Protein AF-A0A9Q1BD66-F1 (afdb_monomer)

Solvent-accessible surface area (backbone atoms only — not comparable to full-atom values): 8285 Å² total; per-residue (Å²): 135,82,84,71,84,76,76,71,98,60,57,78,66,56,48,53,51,50,53,53,50,38,61,74,67,68,64,81,73,63,89,72,67,34,31,36,33,36,37,34,55,44,56,85,79,69,49,72,66,58,50,46,64,65,56,41,76,47,39,64,68,70,46,77,48,71,36,84,46,93,90,36,52,25,28,34,41,42,28,32,75,42,53,66,29,28,47,53,38,41,76,60,44,40,63,35,74,46,96,91,26,56,24,42,44,39,56,51,51,67,74,62,60,50,51,58,53,52,53,52,53,52,51,53,51,49,52,52,48,29,65,75,68,70,57,76,79,78,81,81,76,134

Foldseek 3Di:
DDDDPPDPPDDPVVVVVVLVVCVVVVPDDPPQQDQKKKKAQADLPDDPVNVCVLLVVLAAWPDKAQDDDPVRRRMIITGHPDRSSLVSSQVPQQQPDDPNTGMHIGRDDPVVVVVVVVVVVVVVVVVVVCVVVVDDDPPPDD

Mean predicted aligned error: 11.95 Å

pLDDT: mean 81.03, std 17.3, range [35.06, 97.88]

Structure (mmCIF, N/CA/C/O backbone):
data_AF-A0A9Q1BD66-F1
#
_entry.id   AF-A0A9Q1BD66-F1
#
loop_
_atom_site.group_PDB
_atom_site.id
_atom_site.type_symbol
_atom_site.label_atom_id
_atom_site.label_alt_id
_atom_site.label_comp_id
_atom_site.label_asym_id
_atom_site.label_entity_id
_atom_site.label_seq_id
_atom_site.pdbx_PDB_ins_code
_atom_site.Cartn_x
_atom_site.Cartn_y
_atom_site.Cartn_z
_atom_site.occupancy
_atom_site.B_iso_or_equiv
_atom_site.auth_seq_id
_atom_site.auth_comp_id
_atom_site.auth_asym_id
_atom_site.auth_atom_id
_atom_site.pdbx_PDB_model_num
ATOM 1 N N . MET A 1 1 ? -11.055 -26.438 7.530 1.00 37.28 1 MET A N 1
ATOM 2 C CA . MET A 1 1 ? -12.011 -25.370 7.175 1.00 37.28 1 MET A CA 1
ATOM 3 C C . MET A 1 1 ? -11.943 -24.348 8.292 1.00 37.28 1 MET A C 1
ATOM 5 O O . MET A 1 1 ? -12.374 -24.661 9.388 1.00 37.28 1 MET A O 1
ATOM 9 N N . VAL A 1 2 ? -11.269 -23.218 8.078 1.00 35.19 2 VAL A N 1
ATOM 10 C CA . VAL A 1 2 ? -11.222 -22.135 9.073 1.00 35.19 2 VAL A CA 1
ATOM 11 C C . VAL A 1 2 ? -12.398 -21.214 8.783 1.00 35.19 2 VAL A C 1
ATOM 13 O O . VAL A 1 2 ? -12.510 -20.693 7.671 1.00 35.19 2 VAL A O 1
ATOM 16 N N . GLU A 1 3 ? -13.321 -21.102 9.732 1.00 35.06 3 GLU A N 1
ATOM 17 C CA . GLU A 1 3 ? -14.478 -20.220 9.617 1.00 35.06 3 GLU A CA 1
ATOM 18 C C . GLU A 1 3 ? -13.977 -18.783 9.469 1.00 35.06 3 GLU A C 1
ATOM 20 O O . GLU A 1 3 ? -13.383 -18.210 10.382 1.00 35.06 3 GLU A O 1
ATOM 25 N N . ARG A 1 4 ? -14.169 -18.198 8.282 1.00 39.41 4 ARG A N 1
ATOM 26 C CA . ARG A 1 4 ? -14.032 -16.751 8.127 1.00 39.41 4 ARG A CA 1
ATOM 27 C C . ARG A 1 4 ? -15.171 -16.140 8.938 1.00 39.41 4 ARG A C 1
ATOM 29 O O . ARG A 1 4 ? -16.317 -16.448 8.609 1.00 39.41 4 ARG A O 1
ATOM 36 N N . PRO A 1 5 ? -14.916 -15.282 9.941 1.00 39.09 5 PRO A N 1
ATOM 37 C CA . PRO A 1 5 ? -15.994 -14.495 10.509 1.00 39.09 5 PRO A CA 1
ATOM 38 C C . PRO A 1 5 ? -16.561 -13.637 9.376 1.00 39.09 5 PRO A C 1
ATOM 40 O O . PRO A 1 5 ? -15.889 -12.761 8.825 1.00 39.09 5 PRO A O 1
ATOM 43 N N . LEU A 1 6 ? -17.776 -13.984 8.960 1.00 36.78 6 LEU A N 1
ATOM 44 C CA . LEU A 1 6 ? -18.521 -13.298 7.922 1.00 36.78 6 LEU A CA 1
ATOM 45 C C . LEU A 1 6 ? -19.034 -12.013 8.566 1.00 36.78 6 LEU A C 1
ATOM 47 O O . LEU A 1 6 ? -20.058 -12.024 9.243 1.00 36.78 6 LEU A O 1
ATOM 51 N N . TYR A 1 7 ? -18.282 -10.919 8.450 1.00 41.41 7 TYR A N 1
ATOM 52 C CA . TYR A 1 7 ? -18.807 -9.629 8.882 1.00 41.41 7 TYR A CA 1
ATOM 53 C C . TYR A 1 7 ? -19.998 -9.295 7.972 1.00 41.41 7 TYR A C 1
ATOM 55 O O . TYR A 1 7 ? -19.806 -9.226 6.754 1.00 41.41 7 TYR A O 1
ATOM 63 N N . PRO A 1 8 ? -21.217 -9.134 8.522 1.00 44.41 8 PRO A N 1
ATOM 64 C CA . PRO A 1 8 ? -22.391 -8.796 7.728 1.00 44.41 8 PRO A CA 1
ATOM 65 C C . PRO A 1 8 ? -22.151 -7.488 6.967 1.00 44.41 8 PRO A C 1
ATOM 67 O O . PRO A 1 8 ? -21.384 -6.635 7.423 1.00 44.41 8 PRO A O 1
ATOM 70 N N . ASN A 1 9 ? -22.795 -7.331 5.809 1.00 43.69 9 ASN A N 1
ATOM 71 C CA . ASN A 1 9 ? -22.783 -6.093 5.026 1.00 43.69 9 ASN A CA 1
ATOM 72 C C . ASN A 1 9 ? -23.361 -4.936 5.862 1.00 43.69 9 ASN A C 1
ATOM 74 O O . ASN A 1 9 ? -24.562 -4.691 5.840 1.00 43.69 9 ASN A O 1
ATOM 78 N N . TYR A 1 10 ? -22.508 -4.249 6.617 1.00 42.56 10 TYR A N 1
ATOM 79 C CA . TYR A 1 10 ? -22.843 -3.045 7.369 1.00 42.56 10 TYR A CA 1
ATOM 80 C C . TYR A 1 10 ? -22.417 -1.803 6.586 1.00 42.56 10 TYR A C 1
ATOM 82 O O . TYR A 1 10 ? -21.348 -1.791 5.963 1.00 42.56 10 TYR A O 1
ATOM 90 N N . ASP A 1 11 ? -23.248 -0.762 6.660 1.00 55.91 11 ASP A N 1
ATOM 91 C CA . ASP A 1 11 ? -22.976 0.572 6.129 1.00 55.91 11 ASP A CA 1
ATOM 92 C C . ASP A 1 11 ? -21.594 1.086 6.582 1.00 55.91 11 ASP A C 1
ATOM 94 O O . ASP A 1 11 ? -21.070 0.726 7.645 1.00 55.91 11 ASP A O 1
ATOM 98 N N . HIS A 1 12 ? -20.969 1.933 5.760 1.00 57.06 12 HIS A N 1
ATOM 99 C CA . HIS A 1 12 ? -19.603 2.417 5.972 1.00 57.06 12 HIS A CA 1
ATOM 100 C C . HIS A 1 12 ? -19.415 3.104 7.342 1.00 57.06 12 HIS A C 1
ATOM 102 O O . HIS A 1 12 ? -18.324 3.050 7.918 1.00 57.06 12 HIS A O 1
ATOM 108 N N . LYS A 1 13 ? -20.474 3.709 7.903 1.00 55.75 13 LYS A N 1
ATOM 109 C CA . LYS A 1 13 ? -20.449 4.324 9.241 1.00 55.75 13 LYS A CA 1
ATOM 110 C C . LYS A 1 13 ? -20.453 3.296 10.372 1.00 55.75 13 LYS A C 1
ATOM 112 O O . LYS A 1 13 ? -19.659 3.424 11.307 1.00 55.75 13 LYS A O 1
ATOM 117 N N . ASP A 1 14 ? -21.273 2.257 10.262 1.00 57.03 14 ASP A N 1
ATOM 118 C CA . ASP A 1 14 ? -21.435 1.236 11.303 1.00 57.03 14 ASP A CA 1
ATOM 119 C C . ASP A 1 14 ? -20.171 0.390 11.469 1.00 57.03 14 ASP A C 1
ATOM 121 O O . ASP A 1 14 ? -19.761 0.076 12.587 1.00 57.03 14 ASP A O 1
ATOM 125 N N . ARG A 1 15 ? -19.458 0.100 10.372 1.00 62.28 15 ARG A N 1
ATOM 126 C CA . ARG A 1 15 ? -18.153 -0.582 10.443 1.00 62.28 15 ARG A CA 1
ATOM 127 C C . ARG A 1 15 ? -17.074 0.265 11.097 1.00 62.28 15 ARG A C 1
ATOM 129 O O . ARG A 1 15 ? -16.254 -0.275 11.842 1.00 62.28 15 ARG A O 1
ATOM 136 N N . LYS A 1 16 ? -17.072 1.578 10.849 1.00 60.44 16 LYS A N 1
ATOM 137 C CA . LYS A 1 16 ? -16.136 2.503 11.497 1.00 60.44 16 LYS A CA 1
ATOM 138 C C . LYS A 1 16 ? -16.379 2.531 13.009 1.00 60.44 16 LYS A C 1
ATOM 140 O O . LYS A 1 16 ? -15.418 2.451 13.772 1.00 60.44 16 LYS A O 1
ATOM 145 N N . MET A 1 17 ? -17.646 2.535 13.434 1.00 62.78 17 MET A N 1
ATOM 146 C CA . MET A 1 17 ? -18.018 2.398 14.847 1.00 62.78 17 ME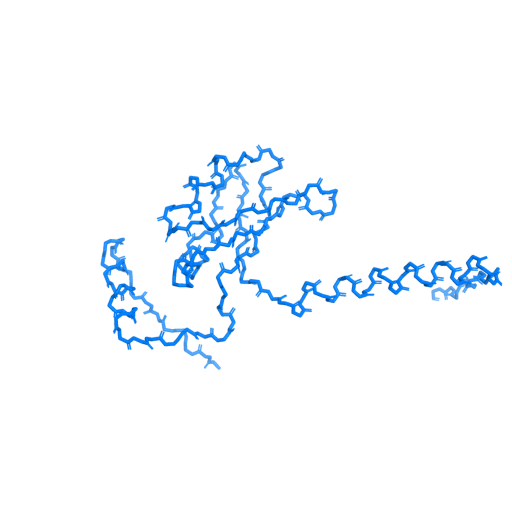T A CA 1
ATOM 147 C C . MET A 1 17 ? -17.629 1.031 15.424 1.00 62.78 17 MET A C 1
ATOM 149 O O . MET A 1 17 ? -17.036 0.983 16.500 1.00 62.78 17 MET A O 1
ATOM 153 N N . ALA A 1 18 ? -17.874 -0.071 14.708 1.00 65.31 18 ALA A N 1
ATOM 154 C CA . ALA A 1 18 ? -17.523 -1.420 15.157 1.00 65.31 18 ALA A CA 1
ATOM 155 C C . ALA A 1 18 ? -16.005 -1.611 15.324 1.00 65.31 18 ALA A C 1
ATOM 157 O O . ALA A 1 18 ? -15.557 -2.164 16.327 1.00 65.31 18 ALA A O 1
ATOM 158 N N . MET A 1 19 ? -15.191 -1.096 14.395 1.00 65.44 19 MET A N 1
ATOM 159 C CA . MET A 1 19 ? -13.729 -1.092 14.541 1.00 65.44 19 MET A CA 1
ATOM 160 C C . MET A 1 19 ? -13.273 -0.218 15.711 1.00 65.44 19 MET A C 1
ATOM 162 O O . MET A 1 19 ? -12.353 -0.591 16.436 1.00 65.44 19 MET A O 1
ATOM 166 N N . GLN A 1 20 ? -13.919 0.926 15.934 1.00 66.62 20 GLN A N 1
ATOM 167 C CA . GLN A 1 20 ? -13.593 1.808 17.052 1.00 66.62 20 GLN A CA 1
ATOM 168 C C . GLN A 1 20 ? -13.978 1.186 18.406 1.00 66.62 20 GLN A C 1
ATOM 170 O O . GLN A 1 20 ? -13.241 1.327 19.381 1.00 66.62 20 GLN A O 1
ATOM 175 N N . ALA A 1 21 ? -15.076 0.430 18.462 1.00 65.06 21 ALA A N 1
ATOM 176 C CA . ALA A 1 21 ? -15.458 -0.373 19.619 1.00 65.06 21 ALA A CA 1
ATOM 177 C C . ALA A 1 21 ? -14.486 -1.545 19.849 1.00 65.06 21 ALA A C 1
ATOM 179 O O . ALA A 1 21 ? -14.043 -1.753 20.976 1.00 65.06 21 ALA A O 1
ATOM 180 N N . ALA A 1 22 ? -14.064 -2.243 18.788 1.00 66.62 22 ALA A N 1
ATOM 181 C CA . ALA A 1 22 ? -13.059 -3.307 18.864 1.00 66.62 22 ALA A CA 1
ATOM 182 C C . ALA A 1 22 ? -11.697 -2.795 19.377 1.00 66.62 22 ALA A C 1
ATOM 184 O O . ALA A 1 22 ? -11.052 -3.463 20.187 1.00 66.62 22 ALA A O 1
ATOM 185 N N . ARG A 1 23 ? -11.293 -1.576 18.983 1.00 67.44 23 ARG A N 1
ATOM 186 C CA . ARG A 1 23 ? -10.114 -0.881 19.537 1.00 67.44 23 ARG A CA 1
ATOM 187 C C . ARG A 1 23 ? -10.253 -0.651 21.043 1.00 67.44 23 ARG A C 1
ATOM 189 O O . ARG A 1 23 ? -9.309 -0.900 21.785 1.00 67.44 23 ARG A O 1
ATOM 196 N N . ARG A 1 24 ? -11.434 -0.220 21.505 1.00 64.50 24 ARG A N 1
ATOM 197 C CA . ARG A 1 24 ? -11.726 0.017 22.934 1.00 64.50 24 ARG A CA 1
ATOM 198 C C . ARG A 1 24 ? -11.776 -1.264 23.767 1.00 64.50 24 ARG A C 1
ATOM 200 O O . ARG A 1 24 ? -11.492 -1.210 24.956 1.00 64.50 24 ARG A O 1
ATOM 207 N N . GLN A 1 25 ? -12.110 -2.396 23.154 1.00 64.62 25 GLN A N 1
ATOM 208 C CA . GLN A 1 25 ? -12.215 -3.695 23.825 1.00 64.62 25 GLN A CA 1
ATOM 209 C C . GLN A 1 25 ? -10.916 -4.521 23.786 1.00 64.62 25 GLN A C 1
ATOM 211 O O . GLN A 1 25 ? -10.911 -5.666 24.226 1.00 64.62 25 GLN A O 1
ATOM 216 N N . GLY A 1 26 ? -9.807 -3.970 23.273 1.00 65.12 26 GLY A N 1
ATOM 217 C CA . GLY A 1 26 ? -8.515 -4.667 23.260 1.00 65.12 26 GLY A CA 1
ATOM 218 C C . GLY A 1 26 ? -8.481 -5.900 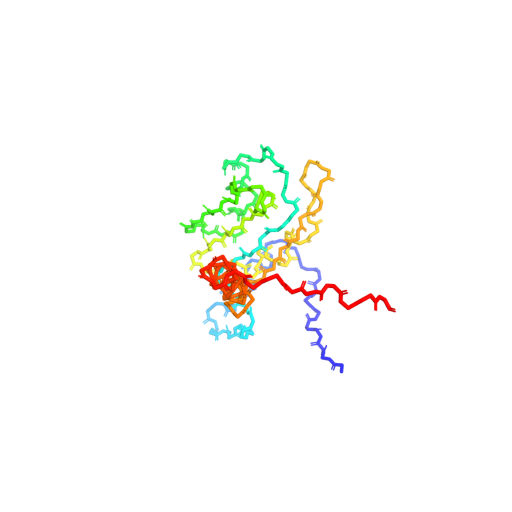22.351 1.00 65.12 26 GLY A C 1
ATOM 219 O O . GLY A 1 26 ? -7.729 -6.840 22.613 1.00 65.12 26 GLY A O 1
ATOM 220 N N . VAL A 1 27 ? -9.291 -5.919 21.286 1.00 75.00 27 VAL A N 1
ATOM 221 C CA . VAL A 1 27 ? -9.344 -7.040 20.337 1.00 75.00 27 VAL A CA 1
ATOM 222 C C . VAL A 1 27 ? -7.966 -7.249 19.702 1.00 75.00 27 VAL A C 1
ATOM 224 O O . VAL A 1 27 ? -7.442 -6.369 19.019 1.00 75.00 27 VAL A O 1
ATOM 227 N N . ARG A 1 28 ? -7.369 -8.429 19.908 1.00 76.81 28 ARG A N 1
ATOM 228 C CA . ARG A 1 28 ? -6.099 -8.801 19.268 1.00 76.81 28 ARG A CA 1
ATOM 229 C C . ARG A 1 28 ? -6.360 -9.247 17.834 1.00 76.81 28 ARG A C 1
ATOM 231 O O . ARG A 1 28 ? -7.159 -10.148 17.595 1.00 76.81 28 ARG A O 1
ATOM 238 N N . LEU A 1 29 ? -5.673 -8.615 16.887 1.00 82.69 29 LEU A N 1
ATOM 239 C CA . LEU A 1 29 ? -5.705 -9.020 15.484 1.00 82.69 29 LEU A CA 1
ATOM 240 C C . LEU A 1 29 ? -4.852 -10.281 15.260 1.00 82.69 29 LEU A C 1
ATOM 242 O O . LEU A 1 29 ? -3.919 -10.525 16.033 1.00 82.69 29 LEU A O 1
ATOM 246 N N . PRO A 1 30 ? -5.149 -11.068 14.209 1.00 86.62 30 PRO A N 1
ATOM 247 C CA . PRO A 1 30 ? -4.333 -12.216 13.830 1.00 86.62 30 PRO A CA 1
ATOM 248 C C . PRO A 1 30 ? -2.851 -11.845 13.637 1.00 86.62 30 PRO A C 1
ATOM 250 O O . PRO A 1 30 ? -2.556 -10.721 13.217 1.00 86.62 30 PRO A O 1
ATOM 253 N N . PRO A 1 31 ? -1.911 -12.768 13.909 1.00 84.12 31 PRO A N 1
ATOM 254 C CA . PRO A 1 31 ? -0.474 -12.490 13.858 1.00 84.12 31 PRO A CA 1
ATOM 255 C C . PRO A 1 31 ? 0.032 -12.112 12.458 1.00 84.12 31 PRO A C 1
ATOM 257 O O . PRO A 1 31 ? 1.082 -11.485 12.337 1.00 84.12 31 PRO A O 1
ATOM 260 N N . GLU A 1 32 ? -0.692 -12.476 11.398 1.00 86.75 32 GLU A N 1
ATOM 261 C CA . GLU A 1 32 ? -0.378 -12.081 10.025 1.00 86.75 32 GLU A CA 1
ATOM 262 C C . GLU A 1 32 ? -0.696 -10.613 9.703 1.00 86.75 32 GLU A C 1
ATOM 264 O O . GLU A 1 32 ? -0.192 -10.092 8.705 1.00 86.75 32 GLU A O 1
ATOM 269 N N . VAL A 1 33 ? -1.516 -9.941 10.518 1.00 91.69 33 VAL A N 1
ATOM 270 C CA . VAL A 1 33 ? -1.887 -8.543 10.294 1.00 91.69 33 VAL A CA 1
ATOM 271 C C . VAL A 1 33 ? -0.713 -7.639 10.652 1.00 91.69 33 VAL A C 1
ATOM 273 O O . VAL A 1 33 ? -0.087 -7.765 11.703 1.00 91.69 33 VAL A O 1
ATOM 276 N N . ASN A 1 34 ? -0.422 -6.682 9.775 1.00 93.56 34 ASN A N 1
ATOM 277 C CA . ASN A 1 34 ? 0.685 -5.752 9.942 1.00 93.56 34 ASN A CA 1
ATOM 278 C C . ASN A 1 34 ? 0.247 -4.321 9.606 1.00 93.56 34 ASN A C 1
ATOM 280 O O . ASN A 1 34 ? -0.585 -4.113 8.727 1.00 93.56 34 ASN A O 1
ATOM 284 N N . ARG A 1 35 ? 0.855 -3.328 10.268 1.00 95.81 35 ARG A N 1
ATOM 285 C CA . ARG A 1 35 ? 0.691 -1.901 9.927 1.00 95.81 35 ARG A CA 1
ATOM 286 C C . ARG A 1 35 ? 1.241 -1.547 8.548 1.00 95.81 35 ARG A C 1
ATOM 288 O O . ARG A 1 35 ? 0.891 -0.512 7.987 1.00 95.81 35 ARG A O 1
ATOM 295 N N . ILE A 1 36 ? 2.141 -2.380 8.038 1.00 97.19 36 ILE A N 1
ATOM 296 C CA . ILE A 1 36 ? 2.775 -2.218 6.741 1.00 97.19 36 ILE A CA 1
ATOM 297 C C . ILE A 1 36 ? 2.023 -3.083 5.733 1.00 97.19 36 ILE A C 1
ATOM 299 O O . ILE A 1 36 ? 1.954 -4.307 5.876 1.00 97.19 36 ILE A O 1
ATOM 303 N N . LEU A 1 37 ? 1.509 -2.446 4.689 1.00 97.50 37 LEU A N 1
ATOM 304 C CA . LEU A 1 37 ? 0.923 -3.104 3.532 1.00 97.50 37 LEU A CA 1
ATOM 305 C C . LEU A 1 37 ? 1.914 -3.099 2.375 1.00 97.50 37 LEU A C 1
ATOM 307 O O . LEU A 1 37 ? 2.557 -2.089 2.091 1.00 97.50 37 LEU A O 1
ATOM 311 N N . TYR A 1 38 ? 2.014 -4.233 1.697 1.00 97.00 38 TYR A N 1
ATOM 312 C CA . TYR A 1 38 ? 2.676 -4.382 0.416 1.00 97.00 38 TYR A CA 1
ATOM 313 C C . TYR A 1 38 ? 1.635 -4.332 -0.698 1.00 97.00 38 TYR A C 1
ATOM 315 O O . TYR A 1 38 ? 0.743 -5.178 -0.783 1.00 97.00 38 TYR A O 1
ATOM 323 N N . VAL A 1 39 ? 1.764 -3.332 -1.558 1.00 96.94 39 VAL A N 1
ATOM 324 C CA . VAL A 1 39 ? 0.856 -3.065 -2.667 1.00 96.94 39 VAL A CA 1
ATOM 325 C C . VAL A 1 39 ? 1.548 -3.453 -3.964 1.00 96.94 39 VAL A C 1
ATOM 327 O O . VAL A 1 39 ? 2.706 -3.098 -4.189 1.00 96.94 39 VAL A O 1
ATOM 330 N N . ARG A 1 40 ? 0.845 -4.173 -4.835 1.00 95.81 40 ARG A N 1
ATOM 331 C CA . ARG A 1 40 ? 1.308 -4.543 -6.175 1.00 95.81 40 ARG A CA 1
ATOM 332 C C . ARG A 1 40 ? 0.290 -4.129 -7.226 1.00 95.81 40 ARG A C 1
ATOM 334 O O . ARG A 1 40 ? -0.871 -3.863 -6.924 1.00 95.81 40 ARG A O 1
ATOM 341 N N . ASN A 1 41 ? 0.746 -4.177 -8.474 1.00 95.56 41 ASN A N 1
ATOM 342 C CA . ASN A 1 41 ? -0.031 -3.853 -9.664 1.00 95.56 41 ASN A CA 1
ATOM 343 C C . ASN A 1 41 ? -0.444 -2.374 -9.759 1.00 95.56 41 ASN A C 1
ATOM 345 O O . ASN A 1 41 ? -1.386 -2.044 -10.478 1.00 95.56 41 ASN A O 1
ATOM 349 N N . LEU A 1 42 ? 0.285 -1.485 -9.081 1.00 95.69 42 LEU A N 1
ATOM 350 C CA . LEU A 1 42 ? 0.052 -0.047 -9.165 1.00 95.69 42 LEU A CA 1
ATOM 351 C C . LEU A 1 42 ? 0.318 0.467 -10.587 1.00 95.69 42 LEU A C 1
ATOM 353 O O . LEU A 1 42 ? 1.257 -0.004 -11.245 1.00 95.69 42 LEU A O 1
ATOM 357 N N . PRO A 1 43 ? -0.454 1.461 -11.059 1.00 93.94 43 PRO A N 1
ATOM 358 C CA . PRO A 1 43 ? -0.114 2.197 -12.265 1.00 93.94 43 PRO A CA 1
ATOM 359 C C . PRO A 1 43 ? 1.300 2.770 -12.175 1.00 93.94 43 PRO A C 1
ATOM 361 O O . PRO A 1 43 ? 1.694 3.375 -11.185 1.00 93.94 43 PRO A O 1
ATOM 364 N N . TYR A 1 44 ? 2.075 2.613 -13.244 1.00 92.06 44 TYR A N 1
ATOM 365 C CA . TYR A 1 44 ? 3.469 3.065 -13.298 1.00 92.06 44 TYR A CA 1
ATOM 366 C C . TYR A 1 44 ? 3.655 4.582 -13.243 1.00 92.06 44 TYR A C 1
ATOM 368 O O . TYR A 1 44 ? 4.785 5.035 -13.079 1.00 92.06 44 TYR A O 1
ATOM 376 N N . LYS A 1 45 ? 2.571 5.336 -13.430 1.00 90.56 45 LYS A N 1
ATOM 377 C CA . LYS A 1 45 ? 2.534 6.798 -13.396 1.00 90.56 45 LYS A CA 1
ATOM 378 C C . LYS A 1 45 ? 1.773 7.340 -12.179 1.00 90.56 45 LYS A C 1
ATOM 380 O O . LYS A 1 45 ? 1.481 8.527 -12.169 1.00 90.56 45 LYS A O 1
ATOM 385 N N . ILE A 1 46 ? 1.435 6.491 -11.200 1.00 92.06 46 ILE A N 1
ATOM 386 C CA . ILE A 1 46 ? 0.693 6.936 -10.016 1.00 92.06 46 ILE A CA 1
ATOM 387 C C . ILE A 1 46 ? 1.501 7.975 -9.235 1.00 92.06 46 ILE A C 1
ATOM 389 O O . ILE A 1 46 ? 2.706 7.795 -9.025 1.00 92.06 46 ILE A O 1
ATOM 393 N N . THR A 1 47 ? 0.851 9.062 -8.829 1.00 91.81 47 THR A N 1
ATOM 394 C CA . THR A 1 47 ? 1.507 10.135 -8.075 1.00 91.81 47 THR A CA 1
ATOM 395 C C . THR A 1 47 ? 1.482 9.861 -6.572 1.00 91.81 47 THR A C 1
ATOM 397 O O . THR A 1 47 ? 0.734 9.019 -6.070 1.00 91.81 47 THR A O 1
ATOM 400 N N . ALA A 1 48 ? 2.324 10.576 -5.821 1.00 89.50 48 ALA A N 1
ATOM 401 C CA . ALA A 1 48 ? 2.285 10.510 -4.363 1.00 89.50 48 ALA A CA 1
ATOM 402 C C . ALA A 1 48 ? 0.930 10.993 -3.818 1.00 89.50 48 ALA A C 1
ATOM 404 O O . ALA A 1 48 ? 0.394 10.367 -2.910 1.00 89.50 48 ALA A O 1
ATOM 405 N N . GLU A 1 49 ? 0.366 12.053 -4.397 1.00 92.19 49 GLU A N 1
ATOM 406 C CA . GLU A 1 49 ? -0.937 12.611 -4.014 1.00 92.19 49 GLU A CA 1
ATOM 407 C C . GLU A 1 49 ? -2.055 11.578 -4.184 1.00 92.19 49 GLU A C 1
ATOM 409 O O . GLU A 1 49 ? -2.773 11.303 -3.228 1.00 92.19 49 GLU A O 1
ATOM 414 N N . GLU A 1 50 ? -2.115 10.889 -5.330 1.00 93.38 50 GLU A N 1
ATOM 415 C CA . GLU A 1 50 ? -3.091 9.815 -5.563 1.00 93.38 50 GLU A CA 1
ATOM 416 C C . GLU A 1 50 ? -2.944 8.671 -4.550 1.00 93.38 50 GLU A C 1
ATOM 418 O O . GLU A 1 50 ? -3.934 8.105 -4.081 1.00 93.38 50 GLU A O 1
ATOM 423 N N . MET A 1 51 ? -1.709 8.326 -4.172 1.00 94.62 51 MET A N 1
ATOM 424 C CA . MET A 1 51 ? -1.469 7.325 -3.132 1.00 94.62 51 MET A CA 1
ATOM 425 C C . MET A 1 51 ? -2.019 7.790 -1.775 1.00 94.62 51 MET A C 1
ATOM 427 O O . MET A 1 51 ? -2.665 7.002 -1.082 1.00 94.62 51 MET A O 1
ATOM 431 N N . TYR A 1 52 ? -1.814 9.051 -1.389 1.00 94.62 52 TYR A N 1
ATOM 432 C CA . TYR A 1 52 ? -2.397 9.590 -0.157 1.00 94.62 52 TYR A CA 1
ATOM 433 C C . TYR A 1 52 ? -3.927 9.667 -0.226 1.00 94.62 52 TYR A C 1
ATOM 435 O O . TYR A 1 52 ? -4.583 9.314 0.753 1.00 94.62 52 TYR A O 1
ATOM 443 N N . ASP A 1 53 ? -4.509 10.008 -1.373 1.00 93.38 53 ASP A N 1
ATOM 444 C CA . ASP A 1 53 ? -5.963 10.062 -1.555 1.00 93.38 53 ASP A CA 1
ATOM 445 C C . ASP A 1 53 ? -6.627 8.684 -1.482 1.00 93.38 53 ASP A C 1
ATOM 447 O O . ASP A 1 53 ? -7.724 8.535 -0.936 1.00 93.38 53 ASP A O 1
ATOM 451 N N . ILE A 1 54 ? -5.983 7.650 -2.027 1.00 94.25 54 ILE A N 1
ATOM 452 C CA . ILE A 1 54 ? -6.514 6.283 -2.011 1.00 94.25 54 ILE A C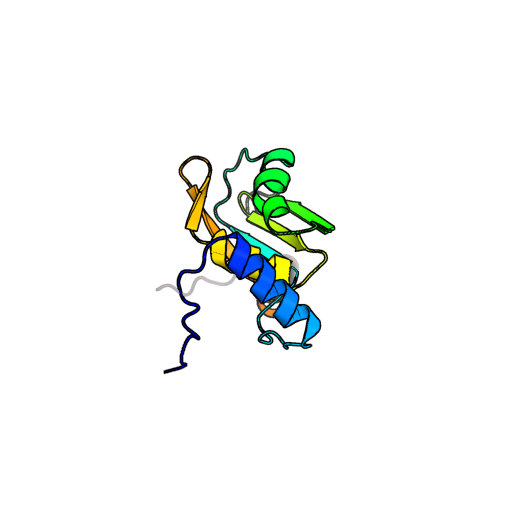A 1
ATOM 453 C C . ILE A 1 54 ? -6.361 5.672 -0.616 1.00 94.25 54 ILE A C 1
ATOM 455 O O . ILE A 1 54 ? -7.332 5.167 -0.048 1.00 94.25 54 ILE A O 1
ATOM 459 N N . PHE A 1 55 ? -5.152 5.708 -0.054 1.00 95.94 55 PHE A N 1
ATOM 460 C CA . PHE A 1 55 ? -4.834 5.007 1.190 1.00 95.94 55 PHE A CA 1
ATOM 461 C C . PHE A 1 55 ? -5.222 5.816 2.441 1.00 95.94 55 PHE A C 1
ATOM 463 O O . PHE A 1 55 ? -5.588 5.225 3.460 1.00 95.94 55 PHE A O 1
ATOM 470 N N . GLY A 1 56 ? -5.212 7.149 2.378 1.00 94.56 56 GLY A N 1
ATOM 471 C CA . GLY A 1 56 ? -5.480 8.032 3.519 1.00 94.56 56 GLY A CA 1
ATOM 472 C C . GLY A 1 56 ? -6.937 8.014 3.980 1.00 94.56 56 GLY A C 1
ATOM 473 O O . GLY A 1 56 ? -7.224 8.281 5.145 1.00 94.56 56 GLY A O 1
ATOM 474 N N . LYS A 1 57 ? -7.866 7.589 3.113 1.00 93.62 57 LYS A N 1
ATOM 475 C CA . LYS A 1 57 ? -9.289 7.394 3.454 1.00 93.62 57 LYS A CA 1
ATOM 476 C C . LYS A 1 57 ? -9.515 6.394 4.590 1.00 93.62 57 LYS A C 1
ATOM 478 O O . LYS A 1 57 ? -10.542 6.457 5.263 1.00 93.62 57 LYS A O 1
ATOM 483 N N . TYR A 1 58 ? -8.571 5.479 4.801 1.00 93.44 58 TYR A N 1
ATOM 484 C CA . TYR A 1 58 ? -8.690 4.404 5.785 1.00 93.44 58 TYR A CA 1
ATOM 485 C C . TYR A 1 58 ? -8.025 4.727 7.124 1.00 93.44 58 TYR A C 1
ATOM 487 O O . TYR A 1 58 ? -8.328 4.052 8.105 1.00 93.44 58 TYR A O 1
ATOM 495 N N . GLY A 1 59 ? -7.161 5.745 7.182 1.00 93.44 59 GLY A N 1
ATOM 496 C CA . GLY A 1 59 ? -6.473 6.143 8.405 1.00 93.44 59 GLY A CA 1
ATOM 497 C C . GLY A 1 59 ? -5.199 6.946 8.166 1.00 93.44 59 GLY A C 1
ATOM 498 O O . GLY A 1 59 ? -4.809 7.217 7.029 1.00 93.44 59 GLY A O 1
ATOM 499 N N . GLY A 1 60 ? -4.541 7.314 9.266 1.00 94.44 60 GLY A N 1
ATOM 500 C CA . GLY A 1 60 ? -3.307 8.099 9.239 1.00 94.44 60 GLY A CA 1
ATOM 501 C C . GLY A 1 60 ? -2.154 7.316 8.613 1.00 94.44 60 GLY A C 1
ATOM 502 O O . GLY A 1 60 ? -1.793 6.236 9.089 1.00 94.44 60 GLY A O 1
ATOM 503 N N . ILE A 1 61 ? -1.566 7.870 7.553 1.00 97.25 61 ILE A N 1
ATOM 504 C CA . ILE A 1 61 ? -0.403 7.289 6.884 1.00 97.25 61 ILE A CA 1
ATOM 505 C C . ILE A 1 61 ? 0.866 7.835 7.522 1.00 97.25 61 ILE A C 1
ATOM 507 O O . ILE A 1 61 ? 1.110 9.038 7.515 1.00 97.25 61 ILE A O 1
ATOM 511 N N . ARG A 1 62 ? 1.707 6.921 7.998 1.00 96.69 62 ARG A N 1
ATOM 512 C CA . ARG A 1 62 ? 3.037 7.225 8.517 1.00 96.69 62 ARG A CA 1
ATOM 513 C C . ARG A 1 62 ? 4.059 7.411 7.402 1.00 96.69 62 ARG A C 1
ATOM 515 O O . ARG A 1 62 ? 4.920 8.282 7.476 1.00 96.69 62 ARG A O 1
ATOM 522 N N . GLN A 1 63 ? 4.029 6.536 6.395 1.00 96.25 63 GLN A N 1
ATOM 523 C CA . GLN A 1 63 ? 4.976 6.583 5.281 1.00 96.25 63 GLN A CA 1
ATOM 524 C C . GLN A 1 63 ? 4.460 5.809 4.064 1.00 96.25 63 GLN A C 1
ATOM 526 O O . GLN A 1 63 ? 3.939 4.706 4.208 1.00 96.25 63 GLN A O 1
ATOM 531 N N . ILE A 1 64 ? 4.714 6.326 2.860 1.00 96.81 64 ILE A N 1
ATOM 532 C CA . ILE A 1 64 ? 4.575 5.578 1.603 1.00 96.81 64 ILE A CA 1
ATOM 533 C C . ILE A 1 64 ? 5.946 5.483 0.934 1.00 96.81 64 ILE A C 1
ATOM 535 O O . ILE A 1 64 ? 6.657 6.479 0.816 1.00 96.81 64 ILE A O 1
ATOM 539 N N . ARG A 1 65 ? 6.333 4.282 0.498 1.00 94.88 65 ARG A N 1
ATOM 540 C CA . ARG A 1 65 ? 7.543 4.043 -0.302 1.00 94.88 65 ARG A CA 1
ATOM 541 C C . ARG A 1 65 ? 7.165 3.346 -1.595 1.00 94.88 65 ARG A C 1
ATOM 543 O O . ARG A 1 65 ? 6.784 2.180 -1.566 1.00 94.88 65 ARG A O 1
ATOM 550 N N . VAL A 1 66 ? 7.288 4.046 -2.714 1.00 94.44 66 VAL A N 1
ATOM 551 C CA . VAL A 1 66 ? 7.022 3.488 -4.045 1.00 94.44 66 VAL A CA 1
ATOM 552 C C . VAL A 1 66 ? 8.308 2.883 -4.605 1.00 94.44 66 VAL A C 1
ATOM 554 O O . VAL A 1 66 ? 9.379 3.479 -4.495 1.00 94.44 66 VAL A O 1
ATOM 557 N N . GLY A 1 67 ? 8.213 1.690 -5.188 1.00 92.12 67 GLY A N 1
ATOM 558 C CA . GLY A 1 67 ? 9.329 1.050 -5.873 1.00 92.12 67 GLY A CA 1
ATOM 559 C C . GLY A 1 67 ? 9.706 1.818 -7.138 1.00 92.12 67 GLY A C 1
ATOM 560 O O . GLY A 1 67 ? 8.859 2.080 -7.993 1.00 92.12 67 GLY A O 1
ATOM 561 N N . ASN A 1 68 ? 10.980 2.185 -7.248 1.00 89.06 68 ASN A N 1
ATOM 562 C CA . ASN A 1 68 ? 11.514 3.041 -8.308 1.00 89.06 68 ASN A CA 1
ATOM 563 C C . ASN A 1 68 ? 12.485 2.317 -9.259 1.00 89.06 68 ASN A C 1
ATOM 565 O O . ASN A 1 68 ? 12.888 2.894 -10.266 1.00 89.06 68 ASN A O 1
ATOM 569 N N . THR A 1 69 ? 12.848 1.063 -8.977 1.00 89.94 69 THR A N 1
ATOM 570 C CA . THR A 1 69 ? 13.712 0.252 -9.851 1.00 89.94 69 THR A CA 1
ATOM 571 C C . THR A 1 69 ? 12.887 -0.529 -10.871 1.00 89.94 69 THR A C 1
ATOM 573 O O . THR A 1 69 ? 11.696 -0.755 -10.662 1.00 89.94 69 THR A O 1
ATOM 576 N N . ALA A 1 70 ? 13.511 -1.004 -11.953 1.00 87.50 70 ALA A N 1
ATOM 577 C CA . ALA A 1 70 ? 12.834 -1.826 -12.963 1.00 87.50 70 ALA A CA 1
ATOM 578 C C . ALA A 1 70 ? 12.117 -3.050 -12.355 1.00 87.50 70 ALA A C 1
ATOM 580 O O . ALA A 1 70 ? 11.005 -3.378 -12.757 1.00 87.50 70 ALA A O 1
ATOM 581 N N . GLU A 1 71 ? 12.710 -3.670 -11.333 1.00 87.44 71 GLU A N 1
ATOM 582 C CA . GLU A 1 71 ? 12.132 -4.823 -10.633 1.00 87.44 71 GLU A CA 1
ATOM 583 C C . GLU A 1 71 ? 11.015 -4.479 -9.641 1.00 87.44 71 GLU A C 1
ATOM 585 O O . GLU A 1 71 ? 10.202 -5.340 -9.304 1.00 87.44 71 GLU A O 1
ATOM 590 N N . THR A 1 72 ? 10.998 -3.255 -9.109 1.00 90.81 72 THR A N 1
ATOM 591 C CA . THR A 1 72 ? 10.071 -2.851 -8.035 1.00 90.81 72 THR A CA 1
ATOM 592 C C . THR A 1 72 ? 8.997 -1.876 -8.507 1.00 90.81 72 THR A C 1
ATOM 594 O O . THR A 1 72 ? 8.064 -1.579 -7.757 1.00 90.81 72 THR A O 1
ATOM 597 N N . LYS A 1 73 ? 9.076 -1.403 -9.754 1.00 92.50 73 LYS A N 1
ATOM 598 C CA . LYS A 1 73 ? 8.100 -0.488 -10.344 1.00 92.50 73 LYS A CA 1
ATOM 599 C C . LYS A 1 73 ? 6.693 -1.087 -10.321 1.00 92.50 73 LYS A C 1
ATOM 601 O O . LYS 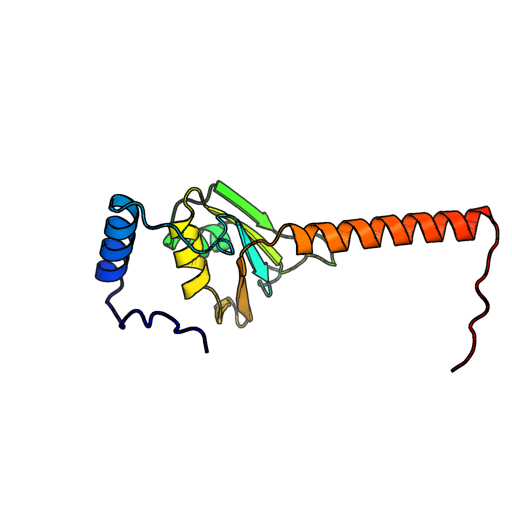A 1 73 ? 6.480 -2.251 -10.657 1.00 92.50 73 LYS A O 1
ATOM 606 N N . GLY A 1 74 ? 5.711 -0.275 -9.932 1.00 93.62 74 GLY A N 1
ATOM 607 C CA . GLY A 1 74 ? 4.327 -0.729 -9.749 1.00 93.62 74 GLY A CA 1
ATOM 608 C C . GLY A 1 74 ? 4.096 -1.491 -8.440 1.00 93.62 74 GLY A C 1
ATOM 609 O O . GLY A 1 74 ? 3.072 -2.165 -8.287 1.00 93.62 74 GLY A O 1
ATOM 610 N N . THR A 1 75 ? 5.035 -1.390 -7.497 1.00 96.12 75 THR A N 1
ATOM 611 C CA . THR A 1 75 ? 4.868 -1.861 -6.122 1.00 96.12 75 THR A CA 1
ATOM 612 C C . THR A 1 75 ? 5.098 -0.725 -5.134 1.00 96.12 75 THR A C 1
ATOM 614 O O . THR A 1 75 ? 5.789 0.244 -5.447 1.00 96.12 75 THR A O 1
ATOM 617 N N . ALA A 1 76 ? 4.507 -0.823 -3.948 1.00 96.62 76 ALA A N 1
ATOM 618 C CA . ALA A 1 76 ? 4.726 0.139 -2.878 1.00 96.62 76 ALA A CA 1
ATOM 619 C C . ALA A 1 76 ? 4.591 -0.514 -1.503 1.00 96.62 76 ALA A C 1
ATOM 621 O O . ALA A 1 76 ? 3.909 -1.527 -1.343 1.00 96.62 76 ALA A O 1
ATOM 622 N N . TYR A 1 77 ? 5.206 0.109 -0.505 1.00 97.00 77 TYR A N 1
ATOM 623 C CA . TYR A 1 77 ? 4.922 -0.134 0.900 1.00 97.00 77 TYR A CA 1
ATOM 624 C C . TYR A 1 77 ? 4.165 1.056 1.477 1.00 97.00 77 TYR A C 1
ATOM 626 O O . TYR A 1 77 ? 4.630 2.190 1.368 1.00 97.00 77 TYR A O 1
ATOM 634 N N . VAL A 1 78 ? 3.021 0.789 2.100 1.00 97.75 78 VAL A N 1
ATOM 635 C CA . VAL A 1 78 ? 2.210 1.788 2.804 1.00 97.75 78 VAL A CA 1
ATOM 636 C C . VAL A 1 78 ? 2.237 1.445 4.285 1.00 97.75 78 VAL A C 1
ATOM 638 O O . VAL A 1 78 ? 1.862 0.343 4.675 1.00 97.75 78 VAL A O 1
ATOM 641 N N . VAL A 1 79 ? 2.718 2.369 5.106 1.00 97.50 79 VAL A N 1
ATOM 642 C CA . VAL A 1 79 ? 2.813 2.223 6.558 1.00 97.50 79 VAL A CA 1
ATOM 643 C C . VAL A 1 79 ? 1.739 3.093 7.188 1.00 97.50 79 VAL A C 1
ATOM 645 O O . VAL A 1 79 ? 1.789 4.314 7.053 1.00 97.50 79 VAL A O 1
ATOM 648 N N . TYR A 1 80 ? 0.796 2.474 7.888 1.00 97.88 80 TYR A N 1
ATOM 649 C CA . TYR A 1 80 ? -0.190 3.185 8.700 1.00 97.88 80 TYR A CA 1
ATOM 650 C C . TYR A 1 80 ? 0.331 3.427 10.117 1.00 97.88 80 TYR A C 1
ATOM 652 O O . TYR A 1 80 ? 1.169 2.677 10.627 1.00 97.88 80 TYR A O 1
ATOM 660 N N . GLU A 1 81 ? -0.194 4.462 10.771 1.00 95.50 81 GLU A N 1
ATOM 661 C CA . GLU A 1 81 ? 0.042 4.696 12.199 1.00 95.50 81 GLU A CA 1
ATOM 662 C C . GLU A 1 81 ? -0.577 3.579 13.054 1.00 95.50 81 GLU A C 1
ATOM 664 O O . GLU A 1 81 ? 0.062 3.051 13.975 1.00 95.50 81 GLU A O 1
ATOM 669 N N . ASP A 1 82 ? -1.786 3.152 12.682 1.00 93.06 82 ASP A N 1
ATOM 670 C CA . ASP A 1 82 ? -2.589 2.169 13.400 1.00 93.06 82 ASP A CA 1
ATOM 671 C C . ASP A 1 82 ? -2.790 0.866 12.601 1.00 93.06 82 ASP A C 1
ATOM 673 O O . ASP A 1 82 ? -2.908 0.850 11.374 1.00 93.06 82 ASP A O 1
ATOM 677 N N . ILE A 1 83 ? -2.804 -0.264 13.313 1.00 93.00 83 ILE A N 1
ATOM 678 C CA . ILE A 1 83 ? -2.913 -1.601 12.713 1.00 93.00 83 ILE A CA 1
ATOM 679 C C . ILE A 1 83 ? -4.328 -1.930 12.225 1.00 93.00 83 ILE A C 1
ATOM 681 O O . ILE A 1 83 ? -4.483 -2.659 11.246 1.00 93.00 83 ILE A O 1
ATOM 685 N N . PHE A 1 84 ? -5.359 -1.379 12.863 1.00 92.75 84 PHE A N 1
ATOM 686 C CA . PHE A 1 84 ? -6.744 -1.554 12.441 1.00 92.75 84 PHE A CA 1
ATOM 687 C C . PHE A 1 84 ? -7.025 -0.767 11.160 1.00 92.75 84 PHE A C 1
ATOM 689 O O . PHE A 1 84 ? -7.734 -1.274 10.294 1.00 92.75 84 PHE A O 1
ATOM 696 N N . ASP A 1 85 ? -6.412 0.406 11.000 1.00 95.06 85 ASP A N 1
ATOM 697 C CA . ASP A 1 85 ? -6.492 1.203 9.771 1.00 95.06 85 ASP A CA 1
ATOM 698 C C . ASP A 1 85 ? -5.845 0.451 8.592 1.00 95.06 85 ASP A C 1
ATOM 700 O O . ASP A 1 85 ? -6.448 0.327 7.523 1.00 95.06 85 ASP A O 1
ATOM 704 N N . ALA A 1 86 ? -4.671 -0.159 8.809 1.00 95.12 86 ALA A N 1
ATOM 705 C CA . ALA A 1 86 ? -4.027 -1.023 7.815 1.00 95.12 86 ALA A CA 1
ATOM 706 C C . ALA A 1 86 ? -4.886 -2.244 7.461 1.00 95.12 86 ALA A C 1
ATOM 708 O O . ALA A 1 86 ? -5.015 -2.592 6.286 1.00 95.12 86 ALA A O 1
ATOM 709 N N . LYS A 1 87 ? -5.511 -2.880 8.462 1.00 94.19 87 LYS A N 1
ATOM 710 C CA . LYS A 1 87 ? -6.449 -3.980 8.219 1.00 94.19 87 LYS A CA 1
ATOM 711 C C . LYS A 1 87 ? -7.619 -3.529 7.357 1.00 94.19 87 LYS A C 1
ATOM 713 O O . LYS A 1 87 ? -7.958 -4.187 6.377 1.00 94.19 87 LYS A O 1
ATOM 718 N N . ASN A 1 88 ? -8.209 -2.393 7.710 1.00 93.62 88 ASN A N 1
ATOM 719 C CA . ASN A 1 88 ? -9.326 -1.821 6.984 1.00 93.62 88 ASN A CA 1
ATOM 720 C C . ASN A 1 88 ? -8.953 -1.531 5.525 1.00 93.62 88 ASN A C 1
ATOM 722 O O . ASN A 1 88 ? -9.688 -1.902 4.617 1.00 93.62 88 ASN A O 1
ATOM 726 N N . ALA A 1 89 ? -7.790 -0.928 5.288 1.00 95.75 89 ALA A N 1
ATOM 727 C CA . ALA A 1 89 ? -7.288 -0.677 3.945 1.00 95.75 89 ALA A CA 1
ATOM 728 C C . ALA A 1 89 ? -7.051 -1.977 3.160 1.00 95.75 89 ALA A C 1
ATOM 730 O O . ALA A 1 89 ? -7.455 -2.073 2.004 1.00 95.75 89 ALA A O 1
ATOM 731 N N . CYS A 1 90 ? -6.450 -2.997 3.781 1.00 95.50 90 CYS A N 1
ATOM 732 C CA . CYS A 1 90 ? -6.190 -4.284 3.135 1.00 95.50 90 CYS A CA 1
ATOM 733 C C . CYS A 1 90 ? -7.481 -4.980 2.676 1.00 95.50 90 CYS A C 1
ATOM 735 O O . CYS A 1 90 ? -7.533 -5.490 1.557 1.00 95.50 90 CYS A O 1
ATOM 737 N N . ASP A 1 91 ? -8.520 -4.967 3.516 1.00 92.56 91 ASP A N 1
ATOM 738 C CA . ASP A 1 91 ? -9.799 -5.629 3.238 1.00 92.56 91 ASP A CA 1
ATOM 739 C C . ASP A 1 91 ? -10.564 -4.975 2.068 1.00 92.56 91 ASP A C 1
ATOM 741 O O . ASP A 1 91 ? -11.347 -5.647 1.400 1.00 92.56 91 ASP A O 1
ATOM 745 N N . HIS A 1 92 ? -10.343 -3.681 1.805 1.00 92.62 92 HIS A N 1
ATOM 746 C CA . HIS A 1 92 ? -11.110 -2.913 0.813 1.00 92.62 92 HIS A CA 1
ATOM 747 C C . HIS A 1 92 ? -10.353 -2.557 -0.461 1.00 92.62 92 HIS A C 1
ATOM 749 O O . HIS A 1 92 ? -10.964 -2.423 -1.519 1.00 92.62 92 HIS A O 1
ATOM 755 N N . LEU A 1 93 ? -9.041 -2.341 -0.368 1.00 94.19 93 LEU A N 1
ATOM 756 C CA . LEU A 1 93 ? -8.241 -1.908 -1.512 1.00 94.19 93 LEU A CA 1
ATOM 757 C C . LEU A 1 93 ? -7.709 -3.078 -2.335 1.00 94.19 93 LEU A C 1
ATOM 759 O O . LEU A 1 93 ? -7.266 -2.877 -3.466 1.00 94.19 93 LEU A O 1
ATOM 763 N N . SER A 1 94 ? -7.762 -4.303 -1.808 1.00 91.62 94 SER A N 1
ATOM 764 C CA . SER A 1 94 ? -7.464 -5.487 -2.608 1.00 91.62 94 SER A CA 1
ATOM 765 C C . SER A 1 94 ? -8.544 -5.672 -3.677 1.00 91.62 94 SER A C 1
ATOM 767 O O . SER A 1 94 ? -9.726 -5.783 -3.366 1.00 91.62 94 SER A O 1
ATOM 769 N N . GLY A 1 95 ? -8.144 -5.668 -4.948 1.00 91.44 95 GLY A N 1
ATOM 770 C CA . GLY A 1 95 ? -9.060 -5.677 -6.087 1.00 91.44 95 GLY A CA 1
ATOM 771 C C . GLY A 1 95 ? -9.649 -4.308 -6.439 1.00 91.44 95 GLY A C 1
ATOM 772 O O . GLY A 1 95 ? -10.520 -4.239 -7.299 1.00 91.44 95 GLY A O 1
ATOM 773 N N . PHE A 1 96 ? -9.194 -3.208 -5.832 1.00 92.69 96 PHE A N 1
ATOM 774 C CA . PHE A 1 96 ? -9.645 -1.871 -6.224 1.00 92.69 96 PHE A CA 1
ATOM 775 C C . PHE A 1 96 ? -9.054 -1.474 -7.584 1.00 92.69 96 PHE A C 1
ATOM 777 O O . PHE A 1 96 ? -7.862 -1.668 -7.822 1.00 92.69 96 PHE A O 1
ATOM 784 N N . ASN A 1 97 ? -9.875 -0.934 -8.487 1.00 92.38 97 ASN A N 1
ATOM 785 C CA . ASN A 1 97 ? -9.435 -0.540 -9.825 1.00 92.38 97 ASN A CA 1
ATOM 786 C C . ASN A 1 97 ? -8.874 0.889 -9.818 1.00 92.38 97 ASN A C 1
ATOM 788 O O . ASN A 1 97 ? -9.597 1.840 -9.530 1.00 92.38 97 ASN A O 1
ATOM 792 N N . VAL A 1 98 ? -7.605 1.035 -10.196 1.00 90.81 98 VAL A N 1
ATOM 793 C CA . VAL A 1 98 ? -6.937 2.321 -10.413 1.00 90.81 98 VAL A CA 1
ATOM 794 C C . VAL A 1 98 ? -6.403 2.355 -11.840 1.00 90.81 98 VAL A C 1
ATOM 796 O O . VAL A 1 98 ? -5.536 1.561 -12.204 1.00 90.81 98 VAL A O 1
ATOM 799 N N . CYS A 1 99 ? -6.929 3.263 -12.666 1.00 89.69 99 CYS A N 1
ATOM 800 C CA . CYS A 1 99 ? -6.530 3.436 -14.070 1.00 89.69 99 CYS A CA 1
ATOM 801 C C . CYS A 1 99 ? -6.536 2.127 -14.891 1.00 89.69 99 CYS A C 1
ATOM 803 O O . CYS A 1 99 ? -5.613 1.867 -15.663 1.00 89.69 99 CYS A O 1
ATOM 805 N N . GLY A 1 100 ? -7.546 1.271 -14.697 1.00 91.00 100 GLY A N 1
ATOM 806 C CA . GLY A 1 100 ? -7.662 -0.017 -15.391 1.00 91.00 100 GLY A CA 1
ATOM 807 C C . GLY A 1 100 ? -6.800 -1.135 -14.796 1.00 91.00 100 GLY A C 1
ATOM 808 O O . GLY A 1 100 ? -6.671 -2.197 -15.404 1.00 91.00 100 GLY A O 1
ATOM 809 N N . ARG A 1 101 ? -6.191 -0.921 -13.623 1.00 93.25 101 ARG A N 1
ATOM 810 C CA . ARG A 1 101 ? -5.375 -1.918 -12.923 1.00 93.25 101 ARG A CA 1
ATOM 811 C C . ARG A 1 101 ? -5.969 -2.227 -11.560 1.00 93.25 101 ARG A C 1
ATOM 813 O O . ARG A 1 101 ? -6.136 -1.345 -10.726 1.00 93.25 101 ARG A O 1
ATOM 820 N N . TYR A 1 102 ? -6.235 -3.503 -11.321 1.00 94.81 102 TYR A N 1
ATOM 821 C CA . TYR A 1 102 ? -6.738 -3.990 -10.042 1.00 94.81 102 TYR A CA 1
ATOM 822 C C . TYR A 1 102 ? -5.587 -4.157 -9.053 1.00 94.81 102 TYR A C 1
ATOM 824 O O . TYR A 1 102 ? -4.678 -4.961 -9.282 1.00 94.81 102 TYR A O 1
ATOM 832 N N . LEU A 1 103 ? -5.602 -3.387 -7.970 1.00 96.19 103 LEU A N 1
ATOM 833 C CA . LEU A 1 103 ? -4.553 -3.433 -6.960 1.00 96.19 103 LEU A CA 1
ATOM 834 C C . LEU A 1 103 ? -4.534 -4.785 -6.250 1.00 96.19 103 LEU A C 1
ATOM 836 O O . LEU A 1 103 ? -5.569 -5.400 -6.005 1.00 96.19 103 LEU A O 1
ATOM 840 N N . VAL A 1 104 ? -3.342 -5.224 -5.861 1.00 96.50 104 VAL A N 1
ATOM 841 C CA . VAL A 1 104 ? -3.171 -6.363 -4.955 1.00 96.50 104 VAL A CA 1
ATOM 842 C C . VAL A 1 104 ? -2.560 -5.832 -3.672 1.00 96.50 104 VAL A C 1
ATOM 844 O O . VAL A 1 104 ? -1.440 -5.323 -3.697 1.00 96.50 104 VAL A O 1
ATOM 847 N N . VAL A 1 105 ? -3.285 -5.947 -2.562 1.00 96.75 105 VAL A N 1
ATOM 848 C CA . VAL A 1 105 ? -2.859 -5.434 -1.255 1.00 96.75 105 VAL A CA 1
ATOM 849 C C . VAL A 1 105 ? -2.666 -6.607 -0.306 1.00 9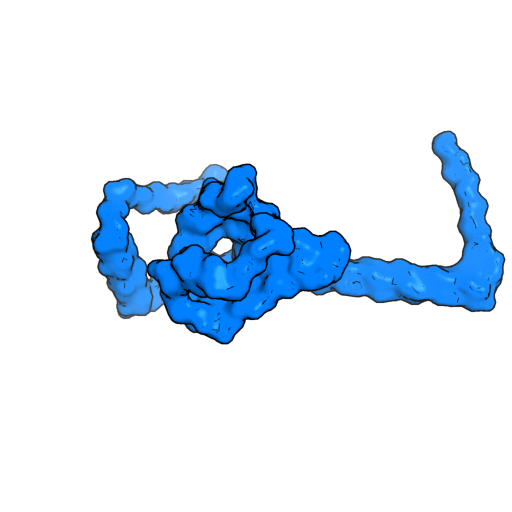6.75 105 VAL A C 1
ATOM 851 O O . VAL A 1 105 ? -3.558 -7.434 -0.140 1.00 96.75 105 VAL A O 1
ATOM 854 N N . LEU A 1 106 ? -1.472 -6.710 0.271 1.00 95.75 106 LEU A N 1
ATOM 855 C CA . LEU A 1 106 ? -1.058 -7.806 1.143 1.00 95.75 106 LEU A CA 1
ATOM 856 C C . LEU A 1 106 ? -0.438 -7.235 2.416 1.00 95.75 106 LEU A C 1
ATOM 858 O O . LEU A 1 106 ? 0.223 -6.201 2.366 1.00 95.75 106 LEU A O 1
ATOM 862 N N . TYR A 1 107 ? -0.554 -7.933 3.542 1.00 96.00 107 TYR A N 1
ATOM 863 C CA . TYR A 1 107 ? 0.257 -7.591 4.709 1.00 96.00 107 TYR A CA 1
ATOM 864 C C . TYR A 1 107 ? 1.739 -7.837 4.434 1.00 96.00 107 TYR A C 1
ATOM 866 O O . TYR A 1 107 ? 2.125 -8.799 3.760 1.00 96.00 107 TYR A O 1
ATOM 874 N N . TYR A 1 108 ? 2.582 -6.967 4.981 1.00 93.31 108 TYR A N 1
ATOM 875 C CA . TYR A 1 108 ? 4.020 -7.158 4.942 1.00 93.31 108 TYR A CA 1
ATOM 876 C C . TYR A 1 108 ? 4.422 -8.445 5.665 1.00 93.31 108 TYR A C 1
ATOM 878 O O . TYR A 1 108 ? 4.108 -8.651 6.836 1.00 93.31 108 TYR A O 1
ATOM 886 N N . GLN A 1 109 ? 5.186 -9.287 4.970 1.00 87.44 109 GLN A N 1
ATOM 887 C CA . GLN A 1 109 ? 5.792 -10.486 5.533 1.00 87.44 109 GLN A CA 1
ATOM 888 C C . GLN A 1 109 ? 7.312 -10.338 5.519 1.00 87.44 109 GLN A C 1
ATOM 890 O O . GLN A 1 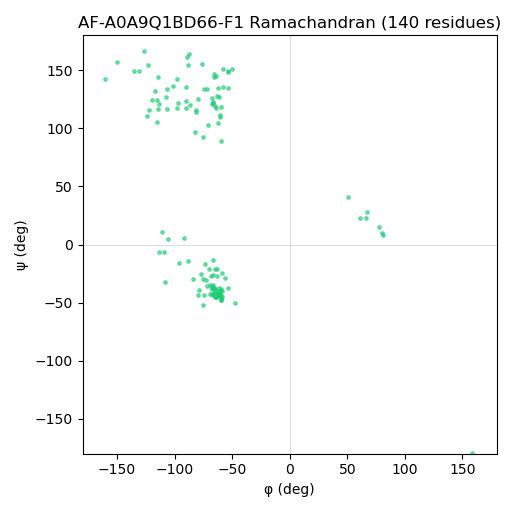109 ? 7.946 -10.501 4.473 1.00 87.44 109 GLN A O 1
ATOM 895 N N . ALA A 1 110 ? 7.894 -10.088 6.694 1.00 77.88 110 ALA A N 1
ATOM 896 C CA . ALA A 1 110 ? 9.339 -9.983 6.899 1.00 77.88 110 ALA A CA 1
ATOM 897 C C . ALA A 1 110 ? 10.096 -11.147 6.234 1.00 77.88 110 ALA A C 1
ATOM 899 O O . ALA A 1 110 ? 10.979 -10.932 5.406 1.00 77.88 110 ALA A O 1
ATOM 900 N N . ASN A 1 111 ? 9.666 -12.386 6.489 1.00 77.62 111 ASN A N 1
ATOM 901 C CA . ASN A 1 111 ? 10.329 -13.580 5.962 1.00 77.62 111 ASN A CA 1
ATOM 902 C C . ASN A 1 111 ? 10.313 -13.666 4.428 1.00 77.62 111 ASN A C 1
ATOM 904 O O . ASN A 1 111 ? 11.207 -14.277 3.850 1.00 77.62 111 ASN A O 1
ATOM 908 N N . ARG A 1 112 ? 9.327 -13.072 3.741 1.00 73.00 112 ARG A N 1
ATOM 909 C CA . ARG A 1 112 ? 9.329 -13.003 2.270 1.00 73.00 112 ARG A CA 1
ATOM 910 C C . ARG A 1 112 ? 10.254 -11.907 1.753 1.00 73.00 112 ARG A C 1
ATOM 912 O O . ARG A 1 112 ? 10.943 -12.136 0.764 1.00 73.00 112 ARG A O 1
ATOM 919 N N . ALA A 1 113 ? 10.290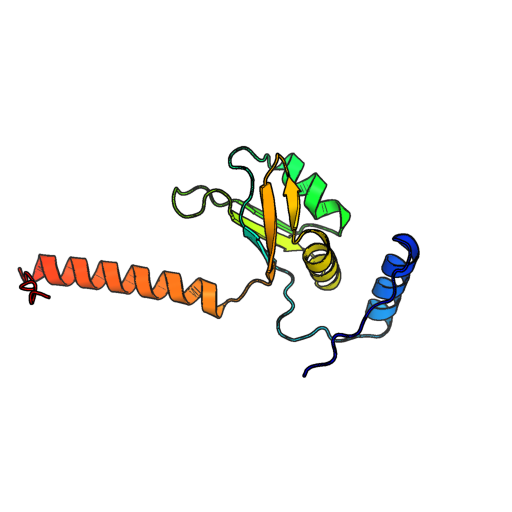 -10.755 2.420 1.00 67.94 113 ALA A N 1
ATOM 920 C CA . ALA A 1 113 ? 11.153 -9.645 2.029 1.00 67.94 113 ALA A CA 1
ATOM 921 C C . ALA A 1 113 ? 12.644 -10.010 2.156 1.00 67.94 113 ALA A C 1
ATOM 923 O O . ALA A 1 113 ? 13.410 -9.792 1.221 1.00 67.94 113 ALA A O 1
ATOM 924 N N . PHE A 1 114 ? 13.043 -10.644 3.264 1.00 65.81 114 PHE A N 1
ATOM 925 C CA . PHE A 1 114 ? 14.441 -11.021 3.503 1.00 65.81 114 PHE A CA 1
ATOM 926 C C . PHE A 1 114 ? 14.926 -12.190 2.631 1.00 65.81 114 PHE A C 1
ATOM 928 O O . PHE A 1 114 ? 16.091 -12.202 2.244 1.00 65.81 114 PHE A O 1
ATOM 935 N N . LYS A 1 115 ? 14.047 -13.129 2.243 1.00 70.00 115 LYS A N 1
ATOM 936 C CA . LYS A 1 115 ? 14.409 -14.246 1.346 1.00 70.00 115 LYS A CA 1
ATOM 937 C C . LYS A 1 115 ? 14.944 -13.779 -0.009 1.00 70.00 115 LYS A C 1
ATOM 939 O O . LYS A 1 115 ? 15.900 -14.364 -0.506 1.00 70.00 115 LYS A O 1
ATOM 944 N N . LYS A 1 116 ? 14.352 -12.731 -0.596 1.00 67.19 116 LYS A N 1
ATOM 945 C CA . LYS A 1 116 ? 14.826 -12.194 -1.882 1.00 67.19 116 LYS A CA 1
ATOM 946 C C . LYS A 1 116 ? 16.212 -11.548 -1.739 1.00 67.19 116 LYS A C 1
ATOM 948 O O . LYS A 1 116 ? 17.050 -11.717 -2.614 1.00 67.19 116 LYS A O 1
ATOM 953 N N . ILE A 1 117 ? 16.463 -10.863 -0.620 1.00 71.81 117 ILE A N 1
ATOM 954 C CA . ILE A 1 117 ? 17.752 -10.208 -0.338 1.00 71.81 117 ILE A CA 1
ATOM 955 C C . ILE A 1 117 ? 18.872 -11.242 -0.156 1.00 71.81 117 ILE A C 1
ATOM 957 O O . ILE A 1 117 ? 19.971 -11.053 -0.669 1.00 71.81 117 ILE A O 1
ATOM 961 N N . ASP A 1 118 ? 18.603 -12.329 0.571 1.00 72.94 118 ASP A N 1
ATOM 962 C CA . ASP A 1 118 ? 19.583 -13.398 0.803 1.00 72.94 118 ASP A CA 1
ATOM 963 C C . ASP A 1 118 ? 19.989 -14.097 -0.505 1.00 72.94 118 ASP A C 1
ATOM 965 O O . ASP A 1 118 ? 21.176 -14.288 -0.771 1.00 72.94 118 ASP A O 1
ATOM 969 N N . GLN A 1 119 ? 19.013 -14.388 -1.373 1.00 70.06 119 GLN A N 1
ATOM 970 C CA . GLN A 1 119 ? 19.268 -14.988 -2.685 1.00 70.06 119 GLN A CA 1
ATOM 971 C C . GLN A 1 119 ? 20.112 -14.091 -3.595 1.00 70.06 119 GLN A C 1
ATOM 973 O O . GLN A 1 119 ? 21.035 -14.590 -4.234 1.00 70.06 119 GLN A O 1
ATOM 978 N N . ASP A 1 120 ? 19.834 -12.788 -3.625 1.00 76.06 120 ASP A N 1
ATOM 979 C CA . ASP A 1 120 ? 20.586 -11.827 -4.438 1.00 76.06 120 ASP A CA 1
ATOM 980 C C . ASP A 1 120 ? 22.052 -11.717 -3.985 1.00 76.06 120 ASP A C 1
ATOM 982 O O . ASP A 1 120 ? 22.975 -11.845 -4.792 1.00 76.06 120 ASP A O 1
ATOM 986 N N . LYS A 1 121 ? 22.286 -11.623 -2.667 1.00 82.38 121 LYS A N 1
ATOM 987 C CA . LYS A 1 121 ? 23.645 -11.651 -2.099 1.00 82.38 121 LYS A CA 1
ATOM 988 C C . LYS A 1 121 ? 24.382 -12.938 -2.447 1.00 82.38 121 LYS A C 1
ATOM 990 O O . LYS A 1 121 ? 25.544 -12.888 -2.843 1.00 82.38 121 LYS A O 1
ATOM 995 N N . LYS A 1 122 ? 23.708 -14.083 -2.319 1.00 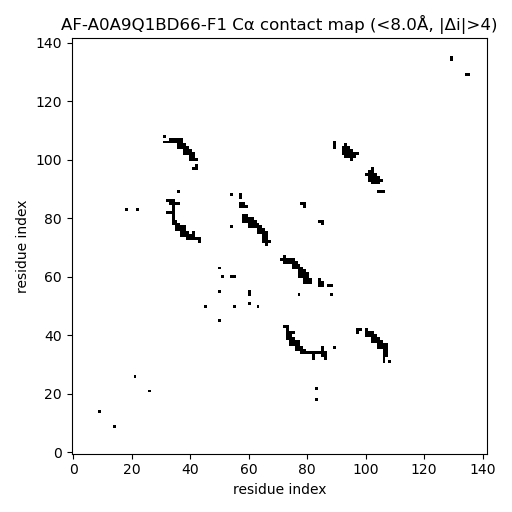75.50 122 LYS A N 1
ATOM 996 C CA . LYS A 1 122 ? 24.293 -15.393 -2.615 1.00 75.50 122 LYS A CA 1
ATOM 997 C C . LYS A 1 122 ? 24.640 -15.532 -4.096 1.00 75.50 122 LYS A C 1
ATOM 999 O O . LYS A 1 122 ? 25.690 -16.082 -4.412 1.00 75.50 122 LYS A O 1
ATOM 1004 N N . GLN A 1 123 ? 23.804 -14.998 -4.987 1.00 80.25 123 GLN A N 1
ATOM 1005 C CA . GLN A 1 123 ? 24.066 -14.964 -6.425 1.00 80.25 123 GLN A CA 1
ATOM 1006 C C . GLN A 1 123 ? 25.280 -14.082 -6.752 1.00 80.25 123 GLN A C 1
ATOM 1008 O O . GLN A 1 123 ? 26.147 -14.511 -7.509 1.00 80.25 123 GLN A O 1
ATOM 1013 N N . ALA A 1 124 ? 25.386 -12.897 -6.142 1.00 83.94 124 ALA A N 1
ATOM 1014 C CA . ALA A 1 124 ? 26.521 -11.994 -6.333 1.00 83.94 124 ALA A CA 1
ATOM 1015 C C . ALA A 1 124 ? 27.843 -12.570 -5.791 1.00 83.94 124 ALA A C 1
ATOM 1017 O O . ALA A 1 124 ? 28.898 -12.387 -6.398 1.00 83.94 124 ALA A O 1
ATOM 1018 N N . GLU A 1 125 ? 27.803 -13.282 -4.662 1.00 85.12 125 GLU A N 1
ATOM 1019 C CA . GLU A 1 125 ? 28.965 -14.000 -4.123 1.00 85.12 125 GLU A CA 1
ATOM 1020 C C . GLU A 1 125 ? 29.394 -15.148 -5.043 1.00 85.12 125 GLU A C 1
ATOM 1022 O O . GLU A 1 125 ? 30.582 -15.287 -5.332 1.00 85.12 125 GLU A O 1
ATOM 1027 N N . LEU A 1 126 ? 28.439 -15.931 -5.558 1.00 77.00 126 LEU A N 1
ATOM 1028 C CA . LEU A 1 126 ? 28.711 -17.001 -6.520 1.00 77.00 126 LEU A CA 1
ATOM 1029 C C . LEU A 1 126 ? 29.327 -16.463 -7.811 1.00 77.00 126 LEU A C 1
ATOM 1031 O O . LEU A 1 126 ? 30.273 -17.062 -8.312 1.00 77.00 126 LEU A O 1
ATOM 1035 N N . ASP A 1 127 ? 28.826 -15.345 -8.333 1.00 84.38 127 ASP A N 1
ATOM 1036 C CA . ASP A 1 127 ? 29.350 -14.720 -9.550 1.00 84.38 127 ASP A CA 1
ATOM 1037 C C . ASP A 1 127 ? 30.791 -14.224 -9.353 1.00 84.38 127 ASP A C 1
ATOM 1039 O O . ASP A 1 127 ? 31.690 -14.562 -10.127 1.00 84.38 127 ASP A O 1
ATOM 1043 N N . LYS A 1 128 ? 31.060 -13.557 -8.221 1.00 86.44 128 LYS A N 1
ATOM 1044 C CA . LYS A 1 128 ? 32.423 -13.171 -7.821 1.00 86.44 128 LYS A CA 1
ATOM 1045 C C . LYS A 1 128 ? 33.340 -14.376 -7.645 1.00 86.44 128 LYS A C 1
ATOM 1047 O O . LYS A 1 128 ? 34.506 -14.312 -8.026 1.00 86.44 128 LYS A O 1
ATOM 1052 N N . MET A 1 129 ? 32.843 -15.468 -7.069 1.00 81.50 129 MET A N 1
ATOM 1053 C CA . MET A 1 129 ? 33.623 -16.686 -6.863 1.00 81.50 129 MET A CA 1
ATOM 1054 C C . MET A 1 129 ? 33.924 -17.375 -8.201 1.00 81.50 129 MET A C 1
ATOM 1056 O O . MET A 1 129 ? 35.066 -17.754 -8.449 1.00 81.50 129 MET A O 1
ATOM 1060 N N . LYS A 1 130 ? 32.951 -17.454 -9.113 1.00 81.69 130 LYS A N 1
ATOM 1061 C CA . LYS A 1 130 ? 33.155 -17.978 -10.471 1.00 81.69 130 LYS A CA 1
ATOM 1062 C C . LYS A 1 130 ? 34.176 -17.153 -11.254 1.00 81.69 130 LYS A C 1
ATOM 1064 O O . LYS A 1 130 ? 35.077 -17.736 -11.850 1.00 81.69 130 LYS A O 1
ATOM 1069 N N . ALA A 1 131 ? 34.097 -15.823 -11.179 1.00 84.50 131 ALA A N 1
ATOM 1070 C CA . ALA A 1 131 ? 35.050 -14.920 -11.821 1.00 84.50 131 ALA A CA 1
ATOM 1071 C C . ALA A 1 131 ? 36.461 -15.025 -11.216 1.00 84.50 131 ALA A C 1
ATOM 1073 O O . ALA A 1 131 ? 37.446 -15.085 -11.948 1.00 84.50 131 ALA A O 1
ATOM 1074 N N . LYS A 1 132 ? 36.570 -15.100 -9.883 1.00 83.62 132 LYS A N 1
ATOM 1075 C CA . LYS A 1 132 ? 37.856 -15.188 -9.172 1.00 83.62 132 LYS A CA 1
ATOM 1076 C C . LYS A 1 132 ? 38.601 -16.497 -9.441 1.00 83.62 132 LYS A C 1
ATOM 1078 O O . LYS A 1 132 ? 39.827 -16.490 -9.471 1.00 83.62 132 LYS A O 1
ATOM 1083 N N . TYR A 1 133 ? 37.881 -17.605 -9.605 1.00 83.12 133 TYR A N 1
ATOM 1084 C CA . TYR A 1 133 ? 38.475 -18.935 -9.780 1.00 83.12 133 TYR A CA 1
ATOM 1085 C C . TYR A 1 133 ? 38.401 -19.466 -11.222 1.00 83.12 133 TYR A C 1
ATOM 1087 O O . TYR A 1 133 ? 38.789 -20.606 -11.458 1.00 83.12 133 TYR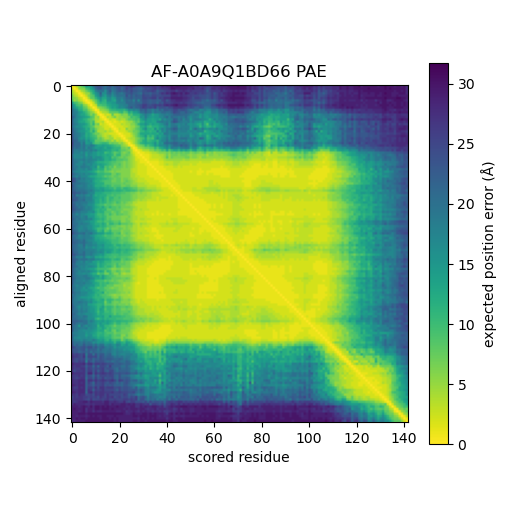 A O 1
ATOM 1095 N N . GLY A 1 134 ? 37.911 -18.677 -12.188 1.00 72.38 134 GLY A N 1
ATOM 1096 C CA . GLY A 1 134 ? 37.805 -19.092 -13.596 1.00 72.38 134 GLY A CA 1
ATOM 1097 C C . GLY A 1 134 ? 36.894 -20.308 -13.824 1.00 72.38 134 GLY A C 1
ATOM 1098 O O . GLY A 1 134 ? 37.047 -21.027 -14.810 1.00 72.38 134 GLY A O 1
ATOM 1099 N N . LEU A 1 135 ? 35.962 -20.573 -12.902 1.00 63.75 135 LEU A N 1
ATOM 1100 C CA . LEU A 1 135 ? 35.104 -21.757 -12.921 1.00 63.75 135 LEU A CA 1
ATOM 1101 C C . LEU A 1 135 ? 33.915 -21.525 -13.862 1.00 63.75 135 LEU A C 1
ATOM 1103 O O . LEU A 1 135 ? 32.896 -20.955 -13.470 1.00 63.75 135 LEU A O 1
ATOM 1107 N N . SER A 1 136 ? 34.030 -22.002 -15.101 1.00 60.94 136 SER A N 1
ATOM 1108 C CA . SER A 1 136 ? 32.881 -22.161 -15.999 1.00 60.94 136 SER A CA 1
ATOM 1109 C C . SER A 1 136 ? 32.169 -23.465 -15.641 1.00 60.94 136 SER A C 1
ATOM 1111 O O . SER A 1 136 ? 32.746 -24.538 -15.787 1.00 60.94 136 SER A O 1
ATOM 1113 N N . THR A 1 137 ? 30.935 -23.399 -15.134 1.00 62.22 137 THR A N 1
ATOM 1114 C CA . THR A 1 137 ? 30.098 -24.602 -14.972 1.00 62.22 137 THR A CA 1
ATOM 1115 C C . THR A 1 137 ? 29.812 -25.169 -16.366 1.00 62.22 137 THR A C 1
ATOM 1117 O O . THR A 1 137 ? 29.180 -24.450 -17.142 1.00 62.22 137 THR A O 1
ATOM 1120 N N . PRO A 1 138 ? 30.239 -26.397 -16.714 1.00 54.47 138 PRO A N 1
ATOM 1121 C CA . PRO A 1 138 ? 29.783 -27.023 -17.946 1.00 54.47 138 PRO A CA 1
ATOM 1122 C C . PRO A 1 138 ? 28.271 -27.232 -17.843 1.00 54.47 138 PRO A C 1
ATOM 1124 O O . PRO A 1 138 ? 27.775 -27.761 -16.845 1.00 54.47 138 PRO A O 1
ATOM 1127 N N . GLU A 1 139 ? 27.534 -26.766 -18.848 1.00 55.38 139 GLU A N 1
ATOM 1128 C CA . GLU A 1 139 ? 26.110 -27.048 -18.986 1.00 55.38 139 GLU A CA 1
ATOM 1129 C C . GLU A 1 139 ? 25.946 -28.563 -19.146 1.00 55.38 139 GLU A C 1
ATOM 1131 O O . GLU A 1 139 ? 26.262 -29.128 -20.192 1.00 55.38 139 GLU A O 1
ATOM 1136 N N . ILE A 1 140 ? 25.492 -29.246 -18.092 1.00 55.59 140 ILE A N 1
ATOM 1137 C CA . ILE A 1 140 ? 25.042 -30.631 -18.223 1.00 55.59 140 ILE A CA 1
ATOM 1138 C C . ILE A 1 140 ? 23.724 -30.554 -18.991 1.00 55.59 140 ILE A C 1
ATOM 1140 O O . ILE A 1 140 ? 22.709 -30.097 -18.464 1.00 55.59 140 ILE A O 1
ATOM 1144 N N . GLY A 1 141 ? 23.809 -30.893 -20.278 1.00 56.88 141 GLY A N 1
ATOM 1145 C CA . GLY A 1 141 ? 22.699 -30.912 -21.217 1.00 56.88 141 GLY A CA 1
ATOM 1146 C C . GLY A 1 141 ? 21.521 -31.755 -20.724 1.00 56.88 141 GLY A C 1
ATOM 1147 O O . GLY A 1 141 ? 21.708 -32.725 -19.995 1.00 56.88 141 GLY A O 1
ATOM 1148 N N . LYS A 1 142 ? 20.341 -31.287 -21.146 1.00 47.25 142 LYS A N 1
ATOM 1149 C CA . LYS A 1 142 ? 18.962 -31.742 -20.895 1.00 47.25 142 LYS A CA 1
ATOM 1150 C C . LYS A 1 142 ? 18.751 -33.211 -20.539 1.00 47.25 142 LYS A C 1
ATOM 1152 O O . LYS A 1 142 ? 19.260 -34.074 -21.285 1.00 47.25 142 LYS A O 1
#

Nearest PDB structures (foldseek):
  7q4o-assembly1_F  TM=9.840E-01  e=1.203E-15  Homo sapiens
  2f9d-assembly1_A  TM=7.956E-01  e=4.813E-17  Homo sapiens
  3lqv-assembly1_A  TM=7.965E-01  e=1.570E-16  Homo sapiens
  2f9j-assembly2_B  TM=7.916E-01  e=3.939E-16  Homo sapiens
  8qxd-assembly1_B6  TM=9.596E-01  e=3.912E-14  Homo sapiens

Organism: Holothuria leucospilota (NCBI:txid206669)

Sequence (142 aa):
MVERPLYPNYDHKDRKMAMQAARRQGVRLPPEVNRILYVRNLPYKITAEEMYDIFGKYGGIRQIRVGNTAETKGTAYVVYEDIFDAKNACDHLSGFNVCGRYLVVLYYQANRAFKKIDQDKKQAELDKMKAKYGLSTPEIGK

Radius of gyration: 20.54 Å; Cα contacts (8 Å, |Δi|>4): 159; chains: 1; bounding box: 62×44×45 Å

InterPro domains:
  IPR000504 RNA recognition motif domain [PF00076] (37-103)
  IPR000504 RNA recognition motif domain [PS50102] (35-110)
  IPR000504 RNA recognition motif domain [SM00360] (36-106)
  IPR012677 Nucleotide-binding alpha-beta plait domain superfamily [G3DSA:3.30.70.330] (31-134)
  IPR034150 SF3B6, RNA recognition motif [cd12241] (33-109)
  IPR035979 RNA-binding domain superfamily [SSF54928] (34-113)
  IPR050374 RRT5/SRSF/Splicing Factor SR [PTHR23003] (12-109)

Secondary structure (DSSP, 8-state):
-----------HHHHHHHHHHHHHTTPPPPTT--SEEEEES--TT--HHHHHHHHGGGS-EEEEEE--STTTTTEEEEEESSHHHHHHHHHHHTT-EETTEE-EEEE--HHHHHHHHHHHHHHHHHHHHHHHHT--------